Protein 6HN3 (pdb70)

Organism: Homo sapiens (NCBI:txid9606)

Secondary structure (DSSP, 8-state):
---TTT--SGGG-EEEBTTS-EEEGGGGTTSEEEEEEE-SSSTTHHHHHHHHHHHHHHHGGGTEEEEEEE--TTTT---S-HHHHHHHHHTTT--SEEB-----SSTTS-HHHHHHHHSGGG-BTTBSS--SS--EEEE-TTS-EEEEE-TTS-GGGGGGGS-GGG-

Structure (mmCIF, N/CA/C/O backbone):
data_6HN3
#
_entry.id   6HN3
#
_cell.length_a   32.760
_cell.length_b   35.190
_cell.length_c   37.820
_cell.angle_alpha   103.180
_cell.angle_beta   112.330
_cell.angle_gamma   91.760
#
_symmetry.space_group_name_H-M   'P 1'
#
loop_
_entity.id
_entity.type
_entity.pdbx_description
1 polymer 'Phospholipid hydroperoxide glutathione peroxidase'
2 non-polymer 'CHLORIDE ION'
3 non-polymer ETHANOL
4 non-polymer GLYCEROL
5 water water
#
loop_
_atom_site.group_PDB
_atom_site.id
_atom_site.type_symbol
_atom_site.label_atom_id
_atom_site.label_alt_id
_atom_site.label_comp_id
_atom_site.label_asym_id
_atom_site.label_entity_id
_atom_site.label_seq_id
_atom_site.pdbx_PDB_ins_code
_atom_site.Cartn_x
_atom_site.Cartn_y
_atom_site.Cartn_z
_atom_site.occupancy
_atom_site.B_iso_or_equiv
_atom_site.auth_seq_id
_atom_site.auth_comp_id
_atom_site.auth_asym_id
_atom_site.auth_atom_id
_atom_site.pdbx_PDB_model_num
ATOM 1 N N . ARG A 1 5 ? 5.591 -14.114 11.313 1.00 31.19 5 ARG A N 1
ATOM 2 C CA . ARG A 1 5 ? 4.509 -15.143 11.578 1.00 28.61 5 ARG A CA 1
ATOM 3 C C . ARG A 1 5 ? 3.075 -15.040 10.940 1.00 22.10 5 ARG A C 1
ATOM 4 O O . ARG A 1 5 ? 2.307 -16.015 10.983 1.00 25.63 5 ARG A O 1
ATOM 12 N N . ASP A 1 6 ? 2.794 -13.950 10.267 1.00 19.78 6 ASP A N 1
ATOM 13 C CA . ASP A 1 6 ? 1.636 -13.818 9.412 1.00 19.34 6 ASP A CA 1
ATOM 14 C C . ASP A 1 6 ? 0.333 -13.837 10.163 1.00 18.88 6 ASP A C 1
ATOM 15 O O . ASP A 1 6 ? -0.702 -13.945 9.505 1.00 23.83 6 ASP A O 1
ATOM 20 N N . ASP A 1 7 ? 0.359 -13.721 11.497 1.00 18.09 7 ASP A N 1
ATOM 21 C CA . ASP A 1 7 ? -0.886 -13.741 12.285 1.00 17.86 7 ASP A CA 1
ATOM 22 C C . ASP A 1 7 ? -1.225 -12.316 12.654 1.00 16.69 7 ASP A C 1
ATOM 23 O O . ASP A 1 7 ? -0.575 -11.728 13.533 1.00 18.49 7 ASP A O 1
ATOM 28 N N . TRP A 1 8 ? -2.222 -11.762 12.010 1.00 15.63 8 TRP A N 1
ATOM 29 C CA . TRP A 1 8 ? -2.566 -10.408 12.211 1.00 15.72 8 TRP A CA 1
ATOM 30 C C . TRP A 1 8 ? -2.929 -10.172 13.657 1.00 16.33 8 TRP A C 1
ATOM 31 O O . TRP A 1 8 ? -2.833 -9.019 14.106 1.00 17.35 8 TRP A O 1
ATOM 42 N N . ARG A 1 9 ? -3.409 -11.221 14.377 1.00 14.60 9 ARG A N 1
ATOM 43 C CA A ARG A 1 9 ? -3.906 -11.038 15.723 0.50 14.68 9 ARG A CA 1
ATOM 4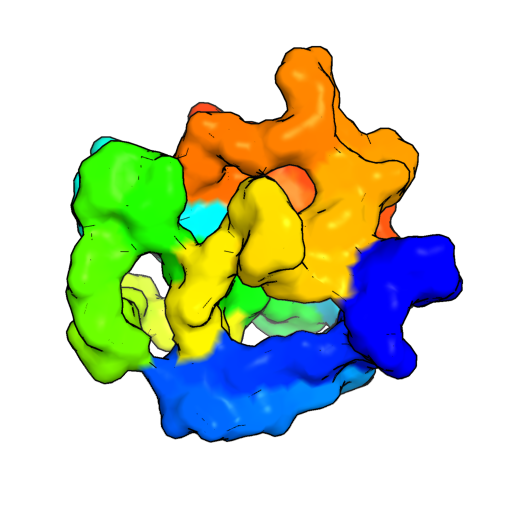4 C CA B ARG A 1 9 ? -3.938 -11.019 15.703 0.50 14.80 9 ARG A CA 1
ATOM 45 C C . ARG A 1 9 ? -2.807 -10.932 16.759 1.00 15.53 9 ARG A C 1
ATOM 46 O O . ARG A 1 9 ? -3.041 -10.459 17.869 1.00 18.45 9 ARG A O 1
ATOM 61 N N . CYS A 1 10 ? -1.586 -11.351 16.416 1.00 16.59 10 CYS A N 1
ATOM 62 C CA A CYS A 1 10 ? -0.438 -11.395 17.304 0.50 18.57 10 CYS A CA 1
ATOM 63 C CA B CYS A 1 10 ? -0.476 -11.183 17.395 0.50 16.82 10 CYS A CA 1
ATOM 64 C C . CYS A 1 10 ? 0.746 -10.511 16.843 1.00 16.46 10 CYS A C 1
ATOM 65 O O . CYS A 1 10 ? 1.627 -10.180 17.618 1.00 18.41 10 CYS A O 1
ATOM 70 N N . ALA A 1 11 ? 0.768 -10.164 15.557 1.00 14.80 11 ALA A N 1
ATOM 71 C CA . ALA A 1 11 ? 1.911 -9.451 15.014 1.00 13.52 11 ALA A CA 1
ATOM 72 C C . ALA A 1 11 ? 2.082 -8.073 15.632 1.00 12.46 11 ALA A C 1
ATOM 73 O O . ALA A 1 11 ? 1.108 -7.413 15.976 1.00 13.75 11 ALA A O 1
ATOM 75 N N . ARG A 1 12 ? 3.336 -7.632 15.700 1.00 12.94 12 ARG A N 1
ATOM 76 C CA A ARG A 1 12 ? 3.736 -6.349 16.258 0.50 13.42 12 ARG A CA 1
ATOM 77 C CA B ARG A 1 12 ? 3.680 -6.308 16.200 0.50 13.30 12 ARG A CA 1
ATOM 78 C C . ARG A 1 12 ? 4.330 -5.415 15.180 1.00 12.55 12 ARG A C 1
ATOM 79 O O . ARG A 1 12 ? 4.642 -4.289 15.494 1.00 14.89 12 ARG A O 1
ATOM 94 N N . SER A 1 13 ? 4.526 -5.894 13.945 1.00 11.52 13 SER A N 1
ATOM 95 C CA A SER A 1 13 ? 5.050 -5.041 12.906 0.40 1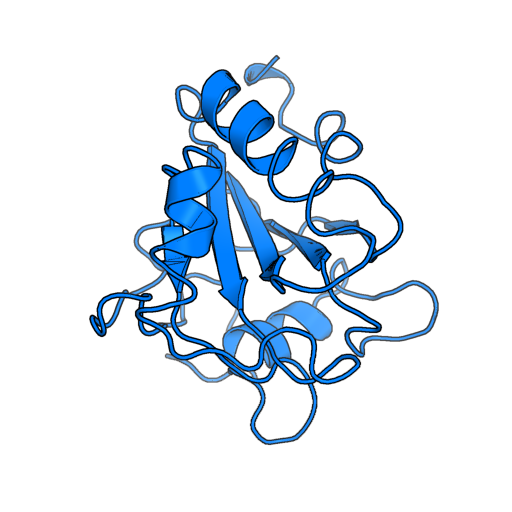1.43 13 SER A CA 1
ATOM 96 C CA B SER A 1 13 ? 5.217 -5.137 12.899 0.60 11.62 13 SER A CA 1
ATOM 97 C C . SER A 1 13 ? 4.797 -5.655 11.556 1.00 10.95 13 SER A C 1
ATOM 98 O O . SER A 1 13 ? 4.543 -6.867 11.416 1.00 11.43 13 SER A O 1
ATOM 103 N N . MET A 1 14 ? 4.913 -4.812 10.532 1.00 10.30 14 MET A N 1
ATOM 104 C CA A MET A 1 14 ? 4.812 -5.231 9.166 0.90 10.13 14 MET A CA 1
ATOM 105 C CA B MET A 1 14 ? 4.771 -5.237 9.160 0.10 10.18 14 MET A CA 1
ATOM 106 C C . MET A 1 14 ? 5.786 -6.344 8.807 1.00 9.94 14 MET A C 1
ATOM 107 O O . MET A 1 14 ? 5.515 -7.150 7.904 1.00 10.30 14 MET A O 1
ATOM 116 N N . HIS A 1 15 ? 6.926 -6.357 9.491 1.00 10.75 15 HIS A N 1
ATOM 117 C CA . HIS A 1 15 ? 8.009 -7.266 9.155 1.00 11.01 15 HIS A CA 1
ATOM 118 C C . HIS A 1 15 ? 7.701 -8.718 9.439 1.00 11.25 15 HIS A C 1
ATOM 119 O O . HIS A 1 15 ? 8.448 -9.592 9.030 1.00 13.47 15 HIS A O 1
ATOM 126 N N . GLU A 1 16 ? 6.599 -9.012 10.151 1.00 10.85 16 GLU A N 1
ATOM 127 C CA . GLU A 1 16 ? 6.166 -10.352 10.438 1.00 11.45 16 GLU A CA 1
ATOM 128 C C . GLU A 1 16 ? 5.327 -10.972 9.360 1.00 11.16 16 GLU A C 1
ATOM 129 O O . GLU A 1 16 ? 4.912 -12.126 9.484 1.00 14.65 16 GLU A O 1
ATOM 135 N N . PHE A 1 17 ? 5.039 -10.255 8.270 1.00 9.99 17 PHE A N 1
ATOM 136 C CA . PHE A 1 17 ? 4.210 -10.744 7.206 1.00 9.76 17 PHE A CA 1
ATOM 137 C C . PHE A 1 17 ? 5.024 -11.032 5.942 1.00 9.57 17 PHE A C 1
ATOM 138 O O . PHE A 1 17 ? 6.082 -10.489 5.718 1.00 10.20 17 PHE A O 1
ATOM 146 N N . SER A 1 18 ? 4.435 -11.877 5.109 1.00 11.28 18 SER A N 1
ATOM 147 C CA A SER A 1 18 ? 4.880 -12.146 3.740 0.70 10.17 18 SER A CA 1
ATOM 148 C CA B SER A 1 18 ? 4.903 -12.036 3.735 0.30 10.63 18 SER A CA 1
ATOM 149 C C . SER A 1 18 ? 3.781 -11.775 2.754 1.00 9.71 18 SER A C 1
ATOM 150 O O . SER A 1 18 ? 2.602 -11.828 3.096 1.00 11.52 18 SER A O 1
ATOM 155 N N . ALA A 1 19 ? 4.161 -11.479 1.501 1.00 9.43 19 ALA A N 1
ATOM 156 C CA . ALA A 1 19 ? 3.160 -11.224 0.492 1.00 9.67 19 ALA A CA 1
ATOM 157 C C . ALA A 1 19 ? 3.712 -11.618 -0.876 1.00 9.32 19 ALA A C 1
ATOM 158 O O . ALA A 1 19 ? 4.903 -11.453 -1.152 1.00 10.14 19 ALA A O 1
ATOM 160 N N . LYS A 1 20 ? 2.829 -12.126 -1.729 1.00 9.50 20 LYS A N 1
ATOM 161 C CA . LYS A 1 20 ? 3.228 -12.517 -3.077 1.00 9.71 20 LYS A CA 1
ATOM 162 C C . LYS A 1 20 ? 3.357 -11.262 -3.959 1.00 9.03 20 LYS A C 1
ATOM 163 O O . LYS A 1 20 ? 2.413 -10.481 -4.078 1.00 9.66 20 LYS A O 1
ATOM 169 N N . ASP A 1 21 ? 4.515 -11.091 -4.580 1.00 9.00 21 ASP A N 1
ATOM 170 C CA . ASP A 1 21 ? 4.726 -9.950 -5.454 1.00 9.26 21 ASP A CA 1
ATOM 171 C C . ASP A 1 21 ? 4.036 -10.186 -6.792 1.00 8.89 21 ASP A C 1
ATOM 172 O O . ASP A 1 21 ? 3.455 -11.241 -7.050 1.00 9.54 21 ASP A O 1
ATOM 177 N N . ILE A 1 22 ? 4.035 -9.156 -7.645 1.00 9.19 22 ILE A N 1
ATOM 178 C CA . ILE A 1 22 ? 3.229 -9.198 -8.856 1.00 9.61 22 ILE A CA 1
ATOM 179 C C . ILE A 1 22 ? 3.741 -10.223 -9.858 1.00 10.24 22 ILE A C 1
ATOM 180 O O . ILE A 1 22 ? 3.025 -10.607 -10.769 1.00 11.83 22 ILE A O 1
ATOM 185 N N . ASP A 1 23 ? 5.000 -10.644 -9.705 1.00 11.00 23 ASP A N 1
ATOM 186 C CA . ASP A 1 23 ? 5.627 -11.668 -10.529 1.00 12.31 23 ASP A CA 1
ATOM 187 C C . ASP A 1 23 ? 5.363 -13.072 -9.988 1.00 12.49 23 ASP A C 1
ATOM 188 O O . ASP A 1 23 ? 5.797 -14.048 -10.600 1.00 15.12 23 ASP A O 1
ATOM 193 N N . GLY A 1 24 ? 4.656 -13.191 -8.894 1.00 11.32 24 GLY A N 1
ATOM 194 C CA . GLY A 1 24 ? 4.321 -14.482 -8.314 1.00 11.96 24 GLY A CA 1
ATOM 195 C C . GLY A 1 24 ? 5.303 -15.013 -7.308 1.00 12.46 24 GLY A C 1
ATOM 196 O O . GLY A 1 24 ? 5.204 -16.189 -6.962 1.00 15.20 24 GLY A O 1
ATOM 197 N N . HIS A 1 25 ? 6.186 -14.184 -6.801 1.00 11.09 25 HIS A N 1
ATOM 198 C CA . HIS A 1 25 ? 7.197 -14.615 -5.871 1.00 11.90 25 HIS A CA 1
ATOM 199 C C . HIS A 1 25 ? 6.887 -14.142 -4.450 1.00 10.85 25 HIS A C 1
ATOM 200 O O . HIS A 1 25 ? 6.534 -12.980 -4.255 1.00 11.57 25 HIS A O 1
ATOM 207 N N . MET A 1 26 ? 7.040 -15.035 -3.483 1.00 10.74 26 MET A N 1
ATOM 208 C CA A MET A 1 26 ? 6.803 -14.649 -2.095 0.55 10.30 26 MET A CA 1
ATOM 209 C CA B MET A 1 26 ? 6.756 -14.681 -2.087 0.45 10.27 26 MET A CA 1
ATOM 210 C C . MET A 1 26 ? 7.883 -13.768 -1.548 1.00 11.20 26 MET A C 1
ATOM 211 O O . MET A 1 26 ? 9.077 -14.113 -1.682 1.00 14.79 26 MET A O 1
ATOM 220 N N . VAL A 1 27 ? 7.512 -12.665 -0.940 1.00 10.13 27 VAL A N 1
ATOM 221 C CA . VAL A 1 27 ? 8.435 -11.722 -0.336 1.00 10.56 27 VAL A CA 1
ATOM 222 C C . VAL A 1 27 ? 8.172 -11.687 1.161 1.00 9.91 27 VAL A C 1
ATOM 223 O O . VAL A 1 27 ? 7.062 -11.407 1.596 1.00 10.78 27 VAL A O 1
ATOM 227 N N . ASN A 1 28 ? 9.217 -11.891 1.945 1.00 10.39 28 ASN A N 1
ATOM 228 C CA . ASN A 1 28 ? 9.170 -11.671 3.384 1.00 10.93 28 ASN A CA 1
ATOM 229 C C . ASN A 1 28 ? 9.339 -10.168 3.598 1.00 10.21 28 ASN A C 1
ATOM 230 O O . ASN A 1 28 ? 10.339 -9.573 3.216 1.00 11.03 28 ASN A O 1
ATOM 235 N N . LEU A 1 29 ? 8.314 -9.537 4.207 1.00 9.66 29 LEU A N 1
ATOM 236 C CA . LEU A 1 29 ? 8.350 -8.094 4.360 1.00 9.55 29 LEU A CA 1
ATOM 237 C C . LEU A 1 29 ? 9.357 -7.594 5.379 1.00 9.36 29 LEU A C 1
ATOM 238 O O . LEU A 1 29 ? 9.555 -6.379 5.508 1.00 9.74 29 LEU A O 1
ATOM 243 N N . ASP A 1 30 ? 10.064 -8.512 6.059 1.00 10.52 30 ASP A N 1
ATOM 244 C CA A ASP A 1 30 ? 11.195 -8.097 6.828 0.60 10.45 30 ASP A CA 1
ATOM 245 C CA B ASP A 1 30 ? 11.249 -8.137 6.822 0.40 10.48 30 ASP A CA 1
ATOM 246 C C . ASP A 1 30 ? 12.335 -7.540 5.961 1.00 10.71 30 ASP A C 1
ATOM 247 O O . ASP A 1 30 ? 13.234 -6.882 6.499 1.00 11.82 30 ASP A O 1
ATOM 256 N N . LYS A 1 31 ? 12.253 -7.700 4.645 1.00 10.85 31 LYS A N 1
ATOM 257 C CA A LYS A 1 31 ? 13.215 -6.996 3.806 0.70 11.82 31 LYS A CA 1
ATOM 258 C CA B LYS A 1 31 ? 13.044 -7.001 3.642 0.30 11.26 31 LYS A CA 1
ATOM 259 C C . LYS A 1 31 ? 13.105 -5.493 3.922 1.00 10.93 31 LYS A C 1
ATOM 260 O O . LYS A 1 31 ? 14.060 -4.788 3.598 1.00 12.30 31 LYS A O 1
ATOM 271 N N . TYR A 1 32 ? 11.981 -4.977 4.426 1.00 10.02 32 TYR A N 1
ATOM 272 C CA . TYR A 1 32 ? 11.802 -3.545 4.605 1.00 9.71 32 TYR A CA 1
ATOM 273 C C . TYR A 1 32 ? 12.240 -3.047 5.959 1.00 10.01 32 TYR A C 1
ATOM 274 O O . TYR A 1 32 ? 12.089 -1.850 6.270 1.00 10.48 32 TYR A O 1
ATOM 283 N N . ARG A 1 33 ? 12.819 -3.924 6.799 1.00 10.66 33 ARG A N 1
ATOM 284 C CA A ARG A 1 33 ? 13.339 -3.484 8.086 0.60 11.65 33 ARG A CA 1
ATOM 285 C CA B ARG A 1 33 ? 13.349 -3.487 8.087 0.40 10.76 33 ARG A CA 1
ATOM 286 C C . ARG A 1 33 ? 14.444 -2.452 7.854 1.00 11.05 33 ARG A C 1
ATOM 287 O O . ARG A 1 33 ? 15.416 -2.708 7.135 1.00 12.76 33 ARG A O 1
ATOM 302 N N . GLY A 1 34 ? 14.287 -1.281 8.489 1.00 10.92 34 GLY A N 1
ATOM 303 C CA . GLY A 1 34 ? 15.197 -0.202 8.311 1.00 11.27 34 GLY A CA 1
ATOM 304 C C . GLY A 1 34 ? 14.782 0.865 7.337 1.00 10.47 34 GLY A C 1
ATOM 305 O O . GLY A 1 34 ? 15.443 1.883 7.251 1.00 12.05 34 GLY A O 1
ATOM 306 N N . PHE A 1 35 ? 13.671 0.653 6.623 1.00 9.91 35 PHE A N 1
ATOM 307 C CA . PHE A 1 35 ? 13.181 1.556 5.578 1.00 9.53 35 PHE A CA 1
ATOM 308 C C . PHE A 1 35 ? 11.825 2.143 5.939 1.00 9.14 35 PHE A C 1
ATOM 309 O O . PHE A 1 35 ? 10.987 1.482 6.534 1.00 10.78 35 PHE A O 1
ATOM 317 N N . VAL A 1 36 ? 11.628 3.400 5.585 1.00 9.26 36 VAL A N 1
ATOM 318 C CA . VAL A 1 36 ? 10.327 4.049 5.686 1.00 9.15 36 VAL A CA 1
ATOM 319 C C . VAL A 1 36 ? 9.528 3.618 4.458 1.00 9.24 36 VAL A C 1
ATOM 320 O O . VAL A 1 36 ? 10.035 3.728 3.327 1.00 10.25 36 VAL A O 1
ATOM 324 N N . CYS A 1 37 ? 8.274 3.176 4.663 1.00 8.76 37 CYS A N 1
ATOM 325 C CA . CYS A 1 37 ? 7.502 2.665 3.571 1.00 8.43 37 CYS A CA 1
ATOM 326 C C . CYS A 1 37 ? 6.121 3.321 3.461 1.00 8.48 37 CYS A C 1
ATOM 327 O O . CYS A 1 37 ? 5.517 3.694 4.469 1.00 9.63 37 CYS A O 1
ATOM 330 N N . ILE A 1 38 ? 5.641 3.411 2.236 1.00 8.24 38 ILE A N 1
ATOM 331 C CA . ILE A 1 38 ? 4.227 3.710 1.981 1.00 8.20 38 ILE A CA 1
ATOM 332 C C . ILE A 1 38 ? 3.604 2.429 1.456 1.00 8.36 38 ILE A C 1
ATOM 333 O O . ILE A 1 38 ? 4.108 1.854 0.477 1.00 9.09 38 ILE A O 1
ATOM 338 N N . VAL A 1 39 ? 2.530 1.982 2.102 1.00 8.10 39 VAL A N 1
ATOM 339 C CA . VAL A 1 39 ? 1.772 0.814 1.666 1.00 8.03 39 VAL A CA 1
ATOM 340 C C . VAL A 1 39 ? 0.435 1.309 1.167 1.00 7.81 39 VAL A C 1
ATOM 341 O O . VAL A 1 39 ? -0.257 2.069 1.884 1.00 8.82 39 VAL A O 1
ATOM 345 N N . THR A 1 40 ? 0.039 0.926 -0.033 1.00 7.43 40 THR A N 1
ATOM 346 C CA . THR A 1 40 ? -1.187 1.466 -0.620 1.00 7.81 40 THR A CA 1
ATOM 347 C C . THR A 1 40 ? -1.892 0.433 -1.454 1.00 7.87 40 THR A C 1
ATOM 348 O O . THR A 1 40 ? -1.261 -0.459 -2.029 1.00 8.56 40 THR A O 1
ATOM 352 N N . ASN A 1 41 ? -3.217 0.540 -1.513 1.00 7.76 41 ASN A N 1
ATOM 353 C CA . ASN A 1 41 ? -4.031 -0.307 -2.386 1.00 7.90 41 ASN A CA 1
ATOM 354 C C . ASN A 1 41 ? -4.294 0.457 -3.678 1.00 7.82 41 ASN A C 1
ATOM 355 O O . ASN A 1 41 ? -4.742 1.622 -3.618 1.00 8.62 41 ASN A O 1
ATOM 360 N N . VAL A 1 42 ? -4.056 -0.177 -4.803 1.00 8.24 42 VAL A N 1
ATOM 361 C CA . VAL A 1 42 ? -4.113 0.498 -6.103 1.00 8.26 42 VAL A CA 1
ATOM 362 C C . VAL A 1 42 ? -5.197 -0.094 -6.974 1.00 8.54 42 VAL A C 1
ATOM 363 O O . VAL A 1 42 ? -5.713 -1.189 -6.732 1.00 8.99 42 VAL A O 1
ATOM 367 N N . ALA A 1 43 ? -5.518 0.630 -8.041 1.00 9.07 43 ALA A N 1
ATOM 368 C CA . ALA A 1 43 ? -6.471 0.210 -9.041 1.00 9.33 43 ALA A CA 1
ATOM 369 C C . ALA A 1 43 ? -6.128 0.942 -10.333 1.00 9.38 43 ALA A C 1
ATOM 370 O O . ALA A 1 43 ? -5.661 2.083 -10.285 1.00 10.84 43 ALA A O 1
ATOM 372 N N . SER A 1 44 ? -6.423 0.344 -11.473 1.00 10.20 44 SER A N 1
ATOM 373 C CA . SER A 1 44 ? -6.051 0.913 -12.757 1.00 11.23 44 SER A CA 1
ATOM 374 C C . SER A 1 44 ? -7.153 1.786 -13.390 1.00 12.22 44 SER A C 1
ATOM 375 O O . SER A 1 44 ? -6.855 2.554 -14.288 1.00 13.37 44 SER A O 1
ATOM 378 N N . GLN A 1 45 ? -8.377 1.626 -12.953 1.00 12.59 45 GLN A N 1
ATOM 379 C CA . GLN A 1 45 ? -9.549 2.253 -13.609 1.00 14.30 45 GLN A CA 1
ATOM 380 C C . GLN A 1 45 ? -10.297 3.196 -12.644 1.00 14.24 45 GLN A C 1
ATOM 381 O O . GLN A 1 45 ? -11.507 3.376 -12.734 1.00 18.19 45 GLN A O 1
ATOM 387 N N . SEC A 1 46 ? -9.594 3.774 -11.707 1.00 14.28 46 SEC A N 1
ATOM 388 C CA . SEC A 1 46 ? -10.184 4.702 -10.730 1.00 15.01 46 SEC A CA 1
ATOM 391 C C . SEC A 1 46 ? -9.960 6.149 -11.205 1.00 14.34 46 SEC A C 1
ATOM 392 O O . SEC A 1 46 ? -8.977 6.463 -11.913 1.00 14.83 46 SEC A O 1
ATOM 393 N N . GLY A 1 47 ? -10.894 7.026 -10.899 1.00 16.85 47 GLY A N 1
ATOM 394 C CA . GLY A 1 47 ? -10.696 8.426 -11.210 1.00 16.97 47 GLY A CA 1
ATOM 395 C C . GLY A 1 47 ? -9.422 9.025 -10.678 1.00 15.04 47 GLY A C 1
ATOM 396 O O . GLY A 1 47 ? -8.952 9.991 -11.239 1.00 17.96 47 GLY A O 1
ATOM 397 N N . LYS A 1 48 ? -8.887 8.496 -9.580 1.00 13.90 48 LYS A N 1
ATOM 398 C CA A LYS A 1 48 ? -7.644 9.021 -9.033 0.50 14.00 48 LYS A CA 1
ATOM 399 C CA B LYS A 1 48 ? -7.641 9.016 -9.036 0.50 14.01 48 LYS A CA 1
ATOM 400 C C . LYS A 1 48 ? -6.401 8.163 -9.360 1.00 12.01 48 LYS A C 1
ATOM 401 O O . LYS A 1 48 ? -5.322 8.402 -8.813 1.00 11.96 48 LYS A O 1
ATOM 412 N N . THR A 1 49 ? -6.534 7.204 -10.294 1.00 11.84 49 THR A N 1
ATOM 413 C CA . THR A 1 49 ? -5.386 6.406 -10.694 1.00 11.03 49 THR A CA 1
ATOM 414 C C . THR A 1 49 ? -4.213 7.245 -11.153 1.00 10.95 49 THR A C 1
ATOM 415 O O . THR A 1 49 ? -3.059 7.022 -10.737 1.00 10.72 49 THR A O 1
ATOM 419 N N . GLU A 1 50 ? -4.455 8.193 -12.067 1.00 11.46 50 GLU A N 1
ATOM 420 C CA . GLU A 1 50 ? -3.367 8.928 -12.655 1.00 11.64 50 GLU A CA 1
ATOM 421 C C . GLU A 1 50 ? -2.608 9.762 -11.618 1.00 11.80 50 GLU A C 1
ATOM 422 O O . GLU A 1 50 ? -1.357 9.722 -11.562 1.00 12.36 50 GLU A O 1
ATOM 428 N N . VAL A 1 51 ? -3.320 10.519 -10.793 1.00 11.90 51 VAL A N 1
ATOM 429 C CA A VAL A 1 51 ? -2.593 11.326 -9.854 0.35 11.99 51 VAL A CA 1
ATOM 430 C CA B VAL A 1 51 ? -2.663 11.344 -9.808 0.35 12.12 51 VAL A CA 1
ATOM 431 C CA C VAL A 1 51 ? -2.712 11.368 -9.758 0.30 11.77 51 VAL A CA 1
ATOM 432 C C . VAL A 1 51 ? -1.892 10.478 -8.804 1.00 10.83 51 VAL A C 1
ATOM 433 O O . VAL A 1 51 ? -0.775 10.810 -8.406 1.00 11.24 51 VAL A O 1
ATOM 443 N N . ASN A 1 52 ? -2.489 9.342 -8.404 1.00 10.24 52 ASN A N 1
ATOM 444 C CA . ASN A 1 52 ? -1.804 8.527 -7.400 1.00 9.75 52 ASN A CA 1
ATOM 445 C C . ASN A 1 52 ? -0.533 7.891 -7.964 1.00 9.32 52 ASN A C 1
ATOM 446 O O . ASN A 1 52 ? 0.512 7.952 -7.320 1.00 9.41 52 ASN A O 1
ATOM 451 N N . TYR A 1 53 ? -0.626 7.235 -9.133 1.00 9.12 53 TYR A N 1
ATOM 452 C CA . TYR A 1 53 ? 0.601 6.626 -9.659 1.00 9.11 53 TYR A CA 1
ATOM 453 C C . TYR A 1 53 ? 1.643 7.687 -9.938 1.00 9.17 53 TYR A C 1
ATOM 454 O O . TYR A 1 53 ? 2.816 7.481 -9.612 1.00 9.75 53 TYR A O 1
ATOM 463 N N . THR A 1 54 ? 1.257 8.814 -10.537 1.00 9.76 54 THR A N 1
ATOM 464 C CA A THR A 1 54 ? 2.305 9.785 -10.890 0.35 8.88 54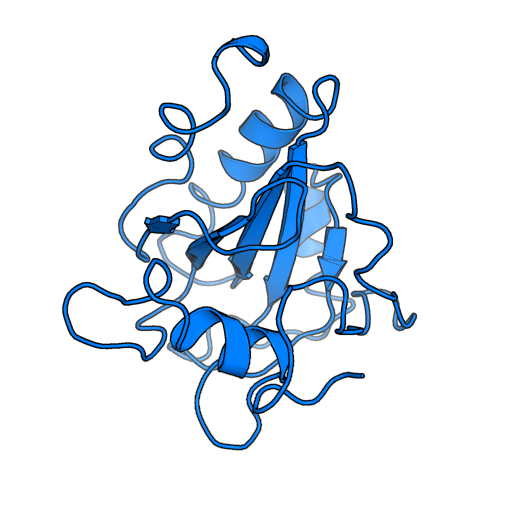 THR A CA 1
ATOM 465 C CA B THR A 1 54 ? 2.274 9.825 -10.883 0.35 9.30 54 THR A CA 1
ATOM 466 C CA C THR A 1 54 ? 2.206 9.863 -10.868 0.30 9.63 54 THR A CA 1
ATOM 467 C C . THR A 1 54 ? 2.983 10.325 -9.638 1.00 9.33 54 THR A C 1
ATOM 468 O O . THR A 1 54 ? 4.217 10.459 -9.619 1.00 9.69 54 THR A O 1
ATOM 478 N N . GLN A 1 55 ? 2.224 10.614 -8.578 1.00 9.21 55 GLN A N 1
ATOM 479 C CA . GLN A 1 55 ? 2.848 11.178 -7.389 1.00 9.29 55 GLN A CA 1
ATOM 480 C C . GLN A 1 55 ? 3.614 10.129 -6.594 1.00 9.19 55 GLN A C 1
ATOM 481 O O . GLN A 1 55 ? 4.635 10.463 -5.985 1.00 9.85 55 GLN A O 1
ATOM 487 N N . LEU A 1 56 ? 3.150 8.879 -6.554 1.00 8.96 56 LEU A N 1
ATOM 488 C CA . LEU A 1 56 ? 3.934 7.819 -5.889 1.00 8.94 56 LEU A CA 1
ATOM 489 C C . LEU A 1 56 ? 5.260 7.627 -6.598 1.00 8.50 56 LEU A C 1
ATOM 490 O O . LEU A 1 56 ? 6.309 7.475 -5.953 1.00 8.85 56 LEU A O 1
ATOM 495 N N . VAL A 1 57 ? 5.248 7.596 -7.940 1.00 8.52 57 VAL A N 1
ATOM 496 C CA . VAL A 1 57 ? 6.495 7.457 -8.711 1.00 9.07 57 VAL A CA 1
ATOM 497 C C . VAL A 1 57 ? 7.429 8.631 -8.409 1.00 8.91 57 VAL A C 1
ATOM 498 O O . VAL A 1 57 ? 8.636 8.455 -8.248 1.00 10.10 57 VAL A O 1
ATOM 502 N N . ASP A 1 58 ? 6.872 9.855 -8.330 1.00 9.36 58 ASP A N 1
ATOM 503 C CA . ASP A 1 58 ? 7.686 11.014 -8.032 1.00 10.06 58 ASP A CA 1
ATOM 504 C C . ASP A 1 58 ? 8.303 10.946 -6.641 1.00 9.66 58 ASP A C 1
ATOM 505 O O . ASP A 1 58 ? 9.505 11.225 -6.465 1.00 10.26 58 ASP A O 1
ATOM 510 N N . LEU A 1 59 ? 7.521 10.558 -5.640 1.00 9.38 59 LEU A N 1
ATOM 511 C CA . LEU A 1 59 ? 8.055 10.399 -4.288 1.00 9.28 59 LEU A CA 1
ATOM 512 C C . LEU A 1 59 ? 9.185 9.363 -4.269 1.00 9.03 59 LEU A C 1
ATOM 513 O O . LEU A 1 59 ? 10.222 9.597 -3.642 1.00 9.65 59 LEU A O 1
ATOM 518 N N . HIS A 1 60 ? 8.973 8.233 -4.922 1.00 9.13 60 HIS A N 1
ATOM 519 C CA . HIS A 1 60 ? 10.011 7.217 -4.956 1.00 9.22 60 HIS A CA 1
ATOM 520 C C . HIS A 1 60 ? 11.255 7.702 -5.645 1.00 9.55 60 HIS A C 1
ATOM 521 O O . HIS A 1 60 ? 12.378 7.468 -5.208 1.00 10.24 60 HIS A O 1
ATOM 528 N N . ALA A 1 61 ? 11.089 8.400 -6.785 1.00 10.54 61 ALA A N 1
ATOM 529 C CA . ALA A 1 61 ? 12.244 8.946 -7.498 1.00 11.66 61 ALA A CA 1
ATOM 530 C C . ALA A 1 61 ? 13.073 9.832 -6.621 1.00 11.71 61 ALA A C 1
ATOM 531 O O . ALA A 1 61 ? 14.317 9.797 -6.671 1.00 13.00 61 ALA A O 1
ATOM 533 N N . ARG A 1 62 ? 12.431 10.684 -5.822 1.00 10.92 62 ARG A N 1
ATOM 534 C CA . ARG A 1 62 ? 13.155 11.670 -5.039 1.00 11.22 62 ARG A CA 1
ATOM 535 C C . ARG A 1 62 ? 13.641 11.165 -3.714 1.00 11.29 62 ARG A C 1
ATOM 536 O O . ARG A 1 62 ? 14.586 11.738 -3.178 1.00 14.44 62 ARG A O 1
ATOM 544 N N . TYR A 1 63 ? 13.012 10.125 -3.151 1.00 9.86 63 TYR A N 1
ATOM 545 C CA . TYR A 1 63 ? 13.341 9.691 -1.782 1.00 9.50 63 TYR A CA 1
ATOM 546 C C . TYR A 1 63 ? 13.849 8.261 -1.692 1.00 9.55 63 TYR A C 1
ATOM 547 O O . TYR A 1 63 ? 14.236 7.863 -0.587 1.00 9.76 63 TYR A O 1
ATOM 556 N N . ALA A 1 64 ? 13.902 7.495 -2.783 1.00 9.76 64 ALA A N 1
ATOM 557 C CA . ALA A 1 64 ? 14.480 6.149 -2.689 1.00 10.37 64 ALA A CA 1
ATOM 558 C C . ALA A 1 64 ? 15.869 6.189 -2.087 1.00 10.54 64 ALA A C 1
ATOM 559 O O . ALA A 1 64 ? 16.237 5.306 -1.297 1.00 10.72 64 ALA A O 1
ATOM 561 N N . GLU A 1 65 ? 16.647 7.211 -2.444 1.00 11.29 65 GLU A N 1
ATOM 562 C CA A GLU A 1 65 ? 18.025 7.341 -1.955 0.50 12.38 65 GLU A CA 1
ATOM 563 C CA B GLU A 1 65 ? 18.023 7.275 -1.973 0.50 13.17 65 GLU A CA 1
ATOM 564 C C . GLU A 1 65 ? 18.132 7.539 -0.459 1.00 12.13 65 GLU A C 1
ATOM 565 O O . GLU A 1 65 ? 19.212 7.343 0.106 1.00 14.27 65 GLU A O 1
ATOM 576 N N . CYS A 1 66 ? 17.032 7.951 0.195 1.00 11.70 66 CYS A N 1
ATOM 577 C CA . CYS A 1 66 ? 16.931 8.129 1.635 1.00 12.68 66 CYS A CA 1
ATOM 578 C C . CYS A 1 66 ? 16.366 6.902 2.314 1.00 11.42 66 CYS A C 1
ATOM 579 O O . CYS A 1 66 ? 16.324 6.875 3.547 1.00 14.15 66 CYS A O 1
ATOM 582 N N . GLY A 1 67 ? 15.935 5.928 1.563 1.00 10.97 67 GLY A N 1
ATOM 583 C CA . GLY A 1 67 ? 15.316 4.734 2.070 1.00 11.71 67 GLY A CA 1
ATOM 584 C C . GLY A 1 67 ? 13.820 4.616 1.907 1.00 11.58 67 GLY A C 1
ATOM 585 O O . GLY A 1 67 ? 13.232 3.664 2.446 1.00 16.46 67 GLY A O 1
ATOM 586 N N . LEU A 1 68 ? 13.166 5.523 1.167 1.00 9.50 68 LEU A N 1
ATOM 587 C CA . LEU A 1 68 ? 11.728 5.351 0.966 1.00 9.13 68 LEU A CA 1
ATOM 588 C C . LEU A 1 68 ? 11.476 4.148 0.075 1.00 8.55 68 LEU A C 1
ATOM 589 O O . LEU A 1 68 ? 12.078 4.026 -1.009 1.00 9.14 68 LEU A O 1
ATOM 594 N N . ARG A 1 69 ? 10.518 3.325 0.480 1.00 8.27 69 ARG A N 1
ATOM 595 C CA . ARG A 1 69 ? 10.048 2.196 -0.304 1.00 8.31 69 ARG A CA 1
ATOM 596 C C . ARG A 1 69 ? 8.537 2.290 -0.417 1.00 7.83 69 ARG A C 1
ATOM 597 O O . ARG A 1 69 ? 7.871 2.827 0.474 1.00 8.78 69 ARG A O 1
ATOM 605 N N . ILE A 1 70 ? 7.996 1.776 -1.526 1.00 7.84 70 ILE A N 1
ATOM 606 C CA . ILE A 1 70 ? 6.540 1.816 -1.733 1.00 7.86 70 ILE A CA 1
ATOM 607 C C . ILE A 1 70 ? 6.098 0.422 -2.119 1.00 7.96 70 ILE A C 1
ATOM 608 O O . ILE A 1 70 ? 6.688 -0.219 -2.991 1.00 8.53 70 ILE A O 1
ATOM 613 N N . LEU A 1 71 ? 5.059 -0.067 -1.400 1.00 7.93 71 LEU A N 1
ATOM 614 C CA . LEU A 1 71 ? 4.465 -1.377 -1.610 1.00 8.20 71 LEU A CA 1
ATOM 615 C C . LEU A 1 71 ? 3.054 -1.139 -2.130 1.00 7.85 71 LEU A C 1
ATOM 616 O O . LEU A 1 71 ? 2.211 -0.612 -1.379 1.00 9.03 71 LEU A O 1
ATOM 621 N N . ALA A 1 72 ? 2.782 -1.532 -3.359 1.00 7.66 72 ALA A N 1
ATOM 622 C CA . ALA A 1 72 ? 1.472 -1.291 -3.980 1.00 7.78 72 ALA A CA 1
ATOM 623 C C . ALA A 1 72 ? 0.754 -2.621 -4.173 1.00 7.76 72 ALA A C 1
ATOM 624 O O . ALA A 1 72 ? 1.243 -3.531 -4.854 1.00 8.88 72 ALA A O 1
ATOM 626 N N . PHE A 1 73 ? -0.432 -2.687 -3.575 1.00 7.71 73 PHE A N 1
ATOM 627 C CA . PHE A 1 73 ? -1.301 -3.881 -3.611 1.00 7.90 73 PHE A CA 1
ATOM 628 C C . PHE A 1 73 ? -2.513 -3.607 -4.463 1.00 8.00 73 PHE A C 1
ATOM 629 O O . PHE A 1 73 ? -3.423 -2.874 -4.054 1.00 8.32 73 PHE A O 1
ATOM 637 N N . PRO A 1 74 ? -2.593 -4.207 -5.661 1.00 8.21 74 PRO A N 1
ATOM 638 C CA . PRO A 1 74 ? -3.810 -4.065 -6.465 1.00 8.36 74 PRO A CA 1
ATOM 639 C C . PRO A 1 74 ? -4.984 -4.674 -5.709 1.00 8.44 74 PRO A C 1
ATOM 640 O O . PRO A 1 74 ? -4.856 -5.686 -5.007 1.00 9.11 74 PRO A O 1
ATOM 644 N N . CYS A 1 75 ? -6.179 -4.090 -5.924 1.00 8.83 75 CYS A N 1
ATOM 645 C CA . CYS A 1 75 ? -7.368 -4.583 -5.253 1.00 8.93 75 CYS A CA 1
ATOM 646 C C . CYS A 1 75 ? -8.599 -4.205 -6.078 1.00 9.01 75 CYS A C 1
ATOM 647 O O . CYS A 1 75 ? -8.709 -3.053 -6.488 1.00 9.63 75 CYS A O 1
ATOM 650 N N . ASN A 1 76 ? -9.455 -5.197 -6.318 1.00 9.53 76 ASN A N 1
ATOM 651 C CA . ASN A 1 76 ? -10.655 -5.057 -7.147 1.00 10.18 76 ASN A CA 1
ATOM 652 C C . ASN A 1 76 ? -11.937 -4.893 -6.328 1.00 10.22 76 ASN A C 1
ATOM 653 O O . ASN A 1 76 ? -13.023 -5.050 -6.882 1.00 12.22 76 ASN A O 1
ATOM 658 N N . GLN A 1 77 ? -11.830 -4.517 -5.068 1.00 9.64 77 GLN A N 1
ATOM 659 C CA . GLN A 1 77 ? -13.024 -4.448 -4.192 1.00 10.16 77 GLN A CA 1
ATOM 660 C C . GLN A 1 77 ? -13.788 -3.109 -4.283 1.00 10.78 77 GLN A C 1
ATOM 661 O O . GLN A 1 77 ? -14.836 -2.989 -3.627 1.00 12.35 77 GLN A O 1
ATOM 667 N N . PHE A 1 78 ? -13.304 -2.134 -5.061 1.00 10.01 78 PHE A N 1
ATOM 668 C CA . PHE A 1 78 ? -13.845 -0.790 -5.058 1.00 10.76 78 PHE A CA 1
ATOM 669 C C . PHE A 1 78 ? -14.279 -0.409 -6.467 1.00 11.45 78 PHE A C 1
ATOM 670 O O . PHE A 1 78 ? -13.491 0.092 -7.272 1.00 12.33 78 PHE A O 1
ATOM 678 N N . GLY A 1 79 ? -15.546 -0.680 -6.774 1.00 12.14 79 GLY A N 1
ATOM 679 C CA . GLY A 1 79 ? -16.089 -0.420 -8.081 1.00 13.01 79 GLY A CA 1
ATOM 680 C C . GLY A 1 79 ? -15.587 -1.337 -9.183 1.00 13.39 79 GLY A C 1
ATOM 681 O O . GLY A 1 79 ? -15.719 -1.011 -10.374 1.00 14.87 79 GLY A O 1
ATOM 682 N N . LYS A 1 80 ? -15.008 -2.497 -8.804 1.00 13.88 80 LYS A N 1
ATOM 683 C CA . LYS A 1 80 ? -14.378 -3.403 -9.763 1.00 14.40 80 LYS A CA 1
ATOM 684 C C . LYS A 1 80 ? -13.444 -2.621 -10.689 1.00 13.06 80 LYS A C 1
ATOM 685 O O . LYS A 1 80 ? -13.398 -2.802 -11.901 1.00 14.57 80 LYS A O 1
ATOM 691 N N . GLN A 1 81 ? -12.605 -1.779 -10.061 1.00 11.68 81 GLN A N 1
ATOM 692 C CA . GLN A 1 81 ? -11.696 -0.914 -10.800 1.00 11.67 81 GLN A CA 1
ATOM 693 C C . GLN A 1 81 ? -10.273 -1.484 -10.954 1.00 11.16 81 GLN A C 1
ATOM 694 O O . GLN A 1 81 ? -9.396 -0.790 -11.482 1.00 11.57 81 GLN A O 1
ATOM 700 N N . GLU A 1 82 ? -10.115 -2.750 -10.615 1.00 10.91 82 GLU A N 1
ATOM 701 C CA . GLU A 1 82 ? -8.875 -3.474 -10.879 1.00 10.43 82 GLU A CA 1
ATOM 702 C C . GLU A 1 82 ? -9.211 -4.850 -11.426 1.00 11.11 82 GLU A C 1
ATOM 703 O O . GLU A 1 82 ? -8.853 -5.883 -10.809 1.00 11.38 82 GLU A O 1
ATOM 709 N N . PRO A 1 83 ? -9.863 -4.931 -12.579 1.00 11.80 83 PRO A N 1
ATOM 710 C CA . PRO A 1 83 ? -10.368 -6.226 -13.051 1.00 13.19 83 PRO A CA 1
ATOM 711 C C . PRO A 1 83 ? -9.297 -7.091 -13.711 1.00 13.55 83 PRO A C 1
ATOM 712 O O . PRO A 1 83 ? -9.550 -8.282 -13.925 1.00 15.47 83 PRO A O 1
ATOM 716 N N . GLY A 1 84 ? -8.168 -6.530 -14.073 1.00 14.06 84 GLY A N 1
ATOM 717 C CA . GLY A 1 84 ? -7.177 -7.229 -14.871 1.00 14.34 84 GLY A CA 1
ATOM 718 C C . GLY A 1 84 ? -6.379 -8.262 -14.142 1.00 13.31 84 GLY A C 1
ATOM 719 O O . GLY A 1 84 ? -6.403 -8.367 -12.909 1.00 13.65 84 GLY A O 1
ATOM 720 N N . SER A 1 85 ? -5.634 -9.059 -14.903 1.00 13.52 85 SER A N 1
ATOM 721 C CA . SER A 1 85 ? -4.734 -10.052 -14.331 1.00 13.18 85 SER A CA 1
ATOM 722 C C . SER A 1 85 ? -3.505 -9.333 -13.726 1.00 11.83 85 SER A C 1
ATOM 723 O O . SER A 1 85 ? -3.189 -8.192 -14.051 1.00 11.85 85 SER A O 1
ATOM 726 N N . ASN A 1 86 ? -2.767 -10.068 -12.918 1.00 12.14 86 ASN A N 1
ATOM 727 C CA . ASN A 1 86 ? -1.510 -9.533 -12.379 1.00 11.32 86 ASN A CA 1
ATOM 728 C C . ASN A 1 86 ? -0.567 -9.121 -13.500 1.00 11.36 86 ASN A C 1
ATOM 729 O O . ASN A 1 86 ? 0.075 -8.069 -13.399 1.00 11.74 86 ASN A O 1
ATOM 734 N N . GLU A 1 87 ? -0.496 -9.874 -14.581 1.00 13.17 87 GLU A N 1
ATOM 735 C CA . GLU A 1 87 ? 0.415 -9.514 -15.677 1.00 13.83 87 GLU A CA 1
ATOM 736 C C . GLU A 1 87 ? -0.069 -8.202 -16.319 1.00 12.81 87 GLU A C 1
ATOM 737 O O . GLU A 1 87 ? 0.760 -7.373 -16.688 1.00 14.17 87 GLU A O 1
ATOM 743 N N . GLU A 1 88 ? -1.387 -8.021 -16.502 1.00 12.87 88 GLU A N 1
ATOM 744 C CA . GLU A 1 88 ? -1.905 -6.794 -17.060 1.00 12.70 88 GLU A CA 1
ATOM 745 C C . GLU A 1 88 ? -1.609 -5.595 -16.144 1.00 11.63 88 GLU A C 1
ATOM 746 O O . GLU A 1 88 ? -1.272 -4.500 -16.618 1.00 12.65 88 GLU A O 1
ATOM 752 N N . ILE A 1 89 ? -1.757 -5.794 -14.853 1.00 11.10 89 ILE A N 1
ATOM 753 C CA . ILE A 1 89 ? -1.533 -4.713 -13.902 1.00 10.56 89 ILE A CA 1
ATOM 754 C C . ILE A 1 89 ? -0.027 -4.338 -13.892 1.00 10.60 89 ILE A C 1
ATOM 755 O O . ILE A 1 89 ? 0.320 -3.144 -13.810 1.00 11.06 89 ILE A O 1
ATOM 760 N N . LYS A 1 90 ? 0.840 -5.345 -13.956 1.00 10.92 90 LYS A N 1
ATOM 761 C CA A LYS A 1 90 ? 2.255 -5.060 -14.048 0.50 10.96 90 LYS A CA 1
ATOM 762 C CA B LYS A 1 90 ? 2.250 -5.059 -14.049 0.50 10.95 90 LYS A CA 1
ATOM 763 C C . LYS A 1 90 ? 2.580 -4.182 -15.259 1.00 11.14 90 LYS A C 1
ATOM 764 O O . LYS A 1 90 ? 3.345 -3.203 -15.156 1.00 11.93 90 LYS A O 1
ATOM 775 N N . GLU A 1 91 ? 2.021 -4.528 -16.397 1.00 11.38 91 GLU A N 1
ATOM 776 C CA . GLU A 1 91 ? 2.217 -3.738 -17.613 1.00 12.12 91 GLU A CA 1
ATOM 777 C C . GLU A 1 91 ? 1.682 -2.327 -17.450 1.00 12.25 91 GLU A C 1
ATOM 778 O O . GLU A 1 91 ? 2.304 -1.350 -17.887 1.00 12.94 91 GLU A O 1
ATOM 784 N N . PHE A 1 92 ? 0.513 -2.201 -16.837 1.00 12.05 92 PHE A N 1
ATOM 785 C CA . PHE A 1 92 ? -0.105 -0.891 -16.615 1.00 12.24 92 PHE A CA 1
ATOM 786 C C . PHE A 1 92 ? 0.837 -0.027 -15.756 1.00 11.63 92 PHE A C 1
ATOM 787 O O . PHE A 1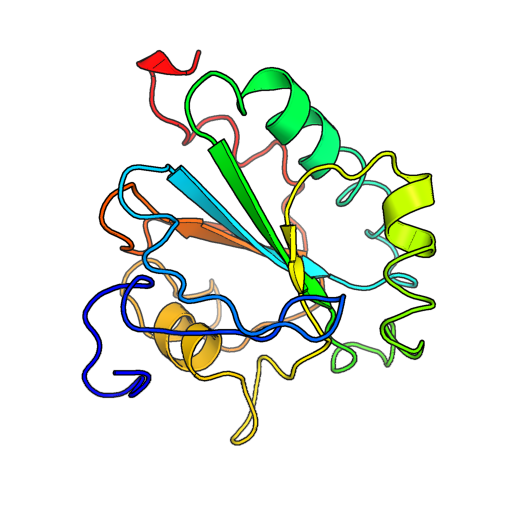 92 ? 1.112 1.149 -16.076 1.00 12.04 92 PHE A O 1
ATOM 795 N N . ALA A 1 93 ? 1.300 -0.561 -14.647 1.00 11.26 93 ALA A N 1
ATOM 796 C CA . ALA A 1 93 ? 2.201 0.188 -13.767 1.00 11.47 93 ALA A CA 1
ATOM 797 C C . ALA A 1 93 ? 3.485 0.568 -14.470 1.00 10.99 93 ALA A C 1
ATOM 798 O O . ALA A 1 93 ? 4.030 1.661 -14.278 1.00 11.07 93 ALA A O 1
ATOM 800 N N . ALA A 1 94 ? 3.996 -0.320 -15.329 1.00 12.63 94 ALA A N 1
ATOM 801 C CA . ALA A 1 94 ? 5.202 -0.016 -16.068 1.00 13.25 94 ALA A CA 1
ATOM 802 C C . ALA A 1 94 ? 5.018 1.203 -16.958 1.00 12.53 94 ALA A C 1
ATOM 803 O O . ALA A 1 94 ? 5.997 1.935 -17.181 1.00 13.22 94 ALA A O 1
ATOM 805 N N . GLY A 1 95 ? 3.806 1.441 -17.463 1.00 13.51 95 GLY A N 1
ATOM 806 C CA . GLY A 1 95 ? 3.550 2.633 -18.250 1.00 13.48 95 GLY A CA 1
ATOM 807 C C . GLY A 1 95 ? 3.634 3.945 -17.517 1.00 11.97 95 GLY A C 1
ATOM 808 O O . GLY A 1 95 ? 3.750 4.988 -18.127 1.00 13.93 95 GLY A O 1
ATOM 809 N N . TYR A 1 96 ? 3.614 3.891 -16.165 1.00 11.36 96 TYR A N 1
ATOM 810 C CA . TYR A 1 96 ? 3.864 5.022 -15.292 1.00 10.69 96 TYR A CA 1
ATOM 811 C C . TYR A 1 96 ? 5.317 5.111 -14.826 1.00 10.09 96 TYR A C 1
ATOM 812 O O . TYR A 1 96 ? 5.634 5.949 -13.973 1.00 10.77 96 TYR A O 1
ATOM 821 N N . ASN A 1 97 ? 6.210 4.267 -15.349 1.00 10.06 97 ASN A N 1
ATOM 822 C CA . ASN A 1 97 ? 7.599 4.261 -14.923 1.00 9.97 97 ASN A CA 1
ATOM 823 C C . ASN A 1 97 ? 7.732 3.871 -13.444 1.00 9.41 97 ASN A C 1
ATOM 824 O O . ASN A 1 97 ? 8.625 4.307 -12.745 1.00 10.06 97 ASN A O 1
ATOM 829 N N . VAL A 1 98 ? 6.858 2.968 -12.974 1.00 9.54 98 VAL A N 1
ATOM 830 C CA . VAL A 1 98 ? 6.929 2.472 -11.602 1.00 9.03 98 VAL A CA 1
ATOM 831 C C . VAL A 1 98 ? 8.193 1.657 -11.433 1.00 9.40 98 VAL A C 1
ATOM 832 O O . VAL A 1 98 ? 8.399 0.649 -12.120 1.00 11.54 98 VAL A O 1
ATOM 836 N N . LYS A 1 99 ? 8.960 2.027 -10.399 1.00 9.31 99 LYS A N 1
ATOM 837 C CA A LYS A 1 99 ? 10.152 1.242 -10.016 0.60 9.74 99 LYS A CA 1
ATOM 838 C CA B LYS A 1 99 ? 10.153 1.274 -10.025 0.40 9.78 99 LYS A CA 1
ATOM 839 C C . LYS A 1 99 ? 10.082 0.767 -8.560 1.00 9.43 99 LYS A C 1
ATOM 840 O O . LYS A 1 99 ? 11.010 0.116 -8.102 1.00 11.12 99 LYS A O 1
ATOM 851 N N . PHE A 1 100 ? 8.987 1.086 -7.876 1.00 9.24 100 PHE A N 1
ATOM 852 C CA . PHE A 1 100 ? 8.732 0.576 -6.543 1.00 8.92 100 PHE A CA 1
ATOM 853 C C . PHE A 1 100 ? 8.103 -0.815 -6.656 1.00 8.65 100 PHE A C 1
ATOM 854 O O . PHE A 1 100 ? 8.055 -1.402 -7.744 1.00 10.16 100 PHE A O 1
ATOM 862 N N . ASP A 1 101 ? 7.682 -1.388 -5.527 1.00 8.46 101 ASP A N 1
ATOM 863 C CA . ASP A 1 101 ? 7.366 -2.811 -5.479 1.00 8.43 101 ASP A CA 1
ATOM 864 C C . ASP A 1 101 ? 5.893 -3.046 -5.653 1.00 8.12 101 ASP A C 1
ATOM 865 O O . ASP A 1 101 ? 5.056 -2.668 -4.826 1.00 9.84 101 ASP A O 1
ATOM 870 N N . MET A 1 102 ? 5.551 -3.721 -6.754 1.00 8.74 102 MET A N 1
ATOM 871 C CA . MET A 1 102 ? 4.177 -4.100 -7.068 1.00 8.65 102 MET A CA 1
ATOM 872 C C . MET A 1 102 ? 3.912 -5.511 -6.556 1.00 8.50 102 MET A C 1
ATOM 873 O O . MET A 1 102 ? 4.743 -6.422 -6.757 1.00 9.27 102 MET A O 1
ATOM 878 N N . PHE A 1 103 ? 2.744 -5.703 -5.953 1.00 8.32 103 PHE A N 1
ATOM 879 C CA . PHE A 1 103 ? 2.318 -6.984 -5.414 1.00 8.41 103 PHE A CA 1
ATOM 880 C C . PHE A 1 103 ? 1.188 -7.578 -6.233 1.00 8.47 103 PHE A C 1
ATOM 881 O O . PHE A 1 103 ? 0.532 -6.904 -7.021 1.00 8.89 103 PHE A O 1
ATOM 889 N N . SER A 1 104 ? 0.965 -8.882 -6.039 1.00 8.86 104 SER A N 1
ATOM 890 C CA A SER A 1 104 ? -0.200 -9.571 -6.562 0.20 9.01 104 SER A CA 1
ATOM 891 C CA B SER A 1 104 ? -0.213 -9.516 -6.610 0.80 9.14 104 SER A CA 1
ATOM 892 C C . SER A 1 104 ? -1.496 -8.988 -5.978 1.00 8.57 104 SER A C 1
ATOM 893 O O . SER A 1 104 ? -1.533 -8.569 -4.817 1.00 9.10 104 SER A O 1
ATOM 898 N N . LYS A 1 105 ? -2.560 -9.029 -6.773 1.00 9.19 105 LYS A N 1
ATOM 899 C CA . LYS A 1 105 ? -3.873 -8.541 -6.334 1.00 9.15 105 LYS A CA 1
ATOM 900 C C . LYS A 1 105 ? -4.367 -9.276 -5.099 1.00 9.40 105 LYS A C 1
ATOM 901 O O . LYS A 1 105 ? -4.230 -10.505 -4.996 1.00 10.32 105 LYS A O 1
ATOM 907 N N . ILE A 1 106 ? -4.966 -8.517 -4.185 1.00 9.14 106 ILE A N 1
ATOM 908 C CA . ILE A 1 106 ? -5.483 -9.002 -2.895 1.00 9.39 106 ILE A CA 1
ATOM 909 C C . ILE A 1 106 ? -6.855 -8.413 -2.633 1.00 9.27 106 ILE A C 1
ATOM 910 O O . ILE A 1 106 ? -7.319 -7.486 -3.320 1.00 10.12 106 ILE A O 1
ATOM 915 N N . CYS A 1 107 ? -7.466 -8.902 -1.5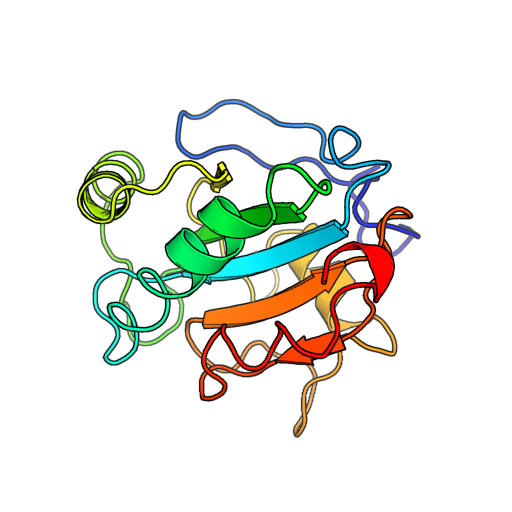58 1.00 9.42 107 CYS A N 1
ATOM 916 C CA . CYS A 1 107 ? -8.524 -8.180 -0.856 1.00 9.34 107 CYS A CA 1
ATOM 917 C C . CYS A 1 107 ? -7.897 -7.415 0.312 1.00 8.93 107 CYS A C 1
ATOM 918 O O . CYS A 1 107 ? -6.951 -7.881 0.924 1.00 9.82 107 CYS A O 1
ATOM 921 N N . VAL A 1 108 ? -8.507 -6.264 0.635 1.00 9.13 108 VAL A N 1
ATOM 922 C CA . VAL A 1 108 ? -8.114 -5.465 1.778 1.00 9.06 108 VAL A CA 1
ATOM 923 C C . VAL A 1 108 ? -9.181 -5.394 2.880 1.00 9.08 108 VAL A C 1
ATOM 924 O O . VAL A 1 108 ? -8.863 -5.010 3.995 1.00 9.68 108 VAL A O 1
ATOM 928 N N . ASN A 1 109 ? -10.431 -5.733 2.541 1.00 9.35 109 ASN A N 1
ATOM 929 C CA . ASN A 1 109 ? -11.531 -5.786 3.490 1.00 9.71 109 ASN A CA 1
ATOM 930 C C . ASN A 1 109 ? -12.127 -7.191 3.489 1.00 10.76 109 ASN A C 1
ATOM 931 O O . ASN A 1 109 ? -12.019 -7.942 2.518 1.00 11.26 109 ASN A O 1
ATOM 936 N N . GLY A 1 110 ? -12.823 -7.508 4.593 1.00 11.40 110 GLY A N 1
ATOM 937 C CA . GLY A 1 110 ? -13.488 -8.780 4.751 1.00 12.73 110 GLY A CA 1
ATOM 938 C C . GLY A 1 110 ? -12.555 -9.868 5.217 1.00 13.02 110 GLY A C 1
ATOM 939 O O . GLY A 1 110 ? -11.363 -9.669 5.457 1.00 12.28 110 GLY A O 1
ATOM 940 N N . ASP A 1 111 ? -13.117 -11.059 5.376 1.00 14.78 111 ASP A N 1
ATOM 941 C CA . ASP A 1 111 ? -12.371 -12.179 5.936 1.00 16.68 111 ASP A CA 1
ATOM 942 C C . ASP A 1 111 ? -11.262 -12.688 5.084 1.00 14.75 111 ASP A C 1
ATOM 943 O O . ASP A 1 111 ? -10.367 -13.303 5.629 1.00 16.18 111 ASP A O 1
ATOM 948 N N . ASP A 1 112 ? -11.312 -12.426 3.769 1.00 14.47 112 ASP A N 1
ATOM 949 C CA . ASP A 1 112 ? -10.232 -12.821 2.854 1.00 14.64 112 ASP A CA 1
ATOM 950 C C . ASP A 1 112 ? -9.188 -11.764 2.671 1.00 13.07 112 ASP A C 1
ATOM 951 O O . ASP A 1 112 ? -8.257 -11.949 1.905 1.00 14.22 112 ASP A O 1
ATOM 956 N N . ALA A 1 113 ? -9.253 -10.667 3.430 1.00 11.88 113 ALA A N 1
ATOM 957 C CA . ALA A 1 113 ? -8.251 -9.643 3.339 1.00 10.98 113 ALA A CA 1
ATOM 958 C C . ALA A 1 113 ? -6.878 -10.216 3.645 1.00 10.67 113 ALA A C 1
ATOM 959 O O . ALA A 1 113 ? -6.715 -11.056 4.547 1.00 11.94 113 ALA A O 1
ATOM 961 N N . HIS A 1 114 ? -5.869 -9.705 2.955 1.00 10.31 114 HIS A N 1
ATOM 962 C CA . HIS A 1 114 ? -4.503 -10.102 3.248 1.00 10.30 114 HIS A CA 1
ATOM 963 C C . HIS A 1 114 ? -4.203 -9.784 4.714 1.00 9.99 114 HIS A C 1
ATOM 964 O O . HIS A 1 114 ? -4.561 -8.720 5.198 1.00 9.99 114 HIS A O 1
ATOM 971 N N . PRO A 1 115 ? -3.479 -10.687 5.425 1.00 10.38 115 PRO A N 1
ATOM 972 C CA . PRO A 1 115 ? -3.227 -10.456 6.828 1.00 11.09 115 PRO A CA 1
ATOM 973 C C . PRO A 1 115 ? -2.537 -9.124 7.143 1.00 10.11 115 PRO A C 1
ATOM 974 O O . PRO A 1 115 ? -2.789 -8.549 8.197 1.00 10.64 115 PRO A O 1
ATOM 978 N N . LEU A 1 116 ? -1.620 -8.652 6.266 1.00 9.98 116 LEU A N 1
ATOM 979 C CA . LEU A 1 116 ? -0.999 -7.373 6.541 1.00 9.91 116 LEU A CA 1
ATOM 980 C C . LEU A 1 116 ? -2.048 -6.261 6.646 1.00 9.13 116 LEU A C 1
ATOM 981 O O . LEU A 1 116 ? -1.920 -5.354 7.466 1.00 9.69 116 LEU A O 1
ATOM 986 N N . TRP A 1 117 ? -3.031 -6.305 5.745 1.00 9.13 117 TRP A N 1
ATOM 987 C CA . TRP A 1 117 ? -4.061 -5.282 5.735 1.00 8.99 117 TRP A CA 1
ATOM 988 C C . TRP A 1 117 ? -5.003 -5.411 6.944 1.00 9.38 117 TRP A C 1
ATOM 989 O O . TRP A 1 117 ? -5.383 -4.393 7.531 1.00 9.81 117 TRP A O 1
ATOM 1000 N N . LYS A 1 118 ? -5.351 -6.635 7.336 1.00 9.18 118 LYS A N 1
ATOM 1001 C CA . LYS A 1 118 ? -6.083 -6.797 8.590 1.00 9.54 118 LYS A CA 1
ATOM 1002 C C . LYS A 1 118 ? -5.355 -6.131 9.749 1.00 9.87 118 LYS A C 1
ATOM 1003 O O . LYS A 1 118 ? -5.960 -5.483 10.609 1.00 10.63 118 LYS A O 1
ATOM 1009 N N . TRP A 1 119 ? -4.029 -6.333 9.783 1.00 9.66 119 TRP A N 1
ATOM 1010 C CA . TRP A 1 119 ? -3.199 -5.801 10.856 1.00 9.72 119 TRP A CA 1
ATOM 1011 C C . TRP A 1 119 ? -3.116 -4.272 10.801 1.00 9.13 119 TRP A C 1
ATOM 1012 O O . TRP A 1 119 ? -3.245 -3.582 11.811 1.00 9.73 119 TRP A O 1
ATOM 1023 N N . MET A 1 120 ? -2.847 -3.733 9.603 1.00 9.07 120 MET A N 1
ATOM 1024 C CA . MET A 1 120 ? -2.643 -2.274 9.513 1.00 9.06 120 MET A CA 1
ATOM 1025 C C . MET A 1 120 ? -3.890 -1.540 10.004 1.00 9.40 120 MET A C 1
ATOM 1026 O O . MET A 1 120 ? -3.775 -0.510 10.669 1.00 10.24 120 MET A O 1
ATOM 1031 N N . LYS A 1 121 ? -5.055 -2.066 9.640 1.00 9.54 121 LYS A N 1
ATOM 1032 C CA . LYS A 1 121 ? -6.312 -1.373 9.920 1.00 10.38 121 LYS A CA 1
ATOM 1033 C C . LYS A 1 121 ? -6.614 -1.252 11.392 1.00 11.44 121 LYS A C 1
ATOM 1034 O O . LYS A 1 121 ? -7.435 -0.388 11.751 1.00 13.28 121 LYS A O 1
ATOM 1040 N N . ILE A 1 122 ? -6.032 -2.109 12.252 1.00 11.27 122 ILE A N 1
ATOM 1041 C CA . ILE A 1 122 ? -6.298 -2.068 13.687 1.00 12.32 122 ILE A CA 1
ATOM 1042 C C . ILE A 1 122 ? -5.213 -1.342 14.473 1.00 12.06 122 ILE A C 1
ATOM 1043 O O . ILE A 1 122 ? -5.310 -1.211 15.677 1.00 13.84 122 ILE A O 1
ATOM 1048 N N . GLN A 1 123 ? -4.161 -0.859 13.794 1.00 11.32 123 GLN A N 1
ATOM 1049 C CA . GLN A 1 123 ? -3.111 -0.139 14.532 1.00 11.40 123 GLN A CA 1
ATOM 1050 C C . GLN A 1 123 ? -3.626 1.211 15.008 1.00 11.96 123 GLN A C 1
ATOM 1051 O O . GLN A 1 123 ? -4.412 1.852 14.289 1.00 13.89 123 GLN A O 1
ATOM 1057 N N . PRO A 1 124 ? -3.161 1.705 16.127 1.00 13.72 124 PRO A N 1
ATOM 1058 C CA . PRO A 1 124 ? -3.681 2.985 16.619 1.00 15.81 124 PRO A CA 1
ATOM 1059 C C . PRO A 1 124 ? -3.618 4.133 15.611 1.00 16.31 124 PRO A C 1
ATOM 1060 O O . PRO A 1 124 ? -4.564 4.935 15.508 1.00 19.87 124 PRO A O 1
ATOM 1064 N N . LYS A 1 125 ? -2.540 4.223 14.830 1.00 14.81 125 LYS A N 1
ATOM 1065 C CA . LYS A 1 125 ? -2.420 5.247 13.751 1.00 16.87 125 LYS A CA 1
ATOM 1066 C C . LYS A 1 125 ? -2.940 4.774 12.433 1.00 15.05 125 LYS A C 1
ATOM 1067 O O . LYS A 1 125 ? -2.829 5.482 11.421 1.00 17.02 125 LYS A O 1
ATOM 1073 N N . GLY A 1 126 ? -3.469 3.546 12.359 1.00 14.75 126 GLY A N 1
ATOM 1074 C CA . GLY A 1 126 ? -4.078 2.999 11.137 1.00 14.21 126 GLY A CA 1
ATOM 1075 C C . GLY A 1 126 ? -5.579 3.191 11.053 1.00 15.79 126 GLY A C 1
ATOM 1076 O O . GLY A 1 126 ? -6.179 2.603 10.144 1.00 16.26 126 GLY A O 1
ATOM 1077 N N . LYS A 1 127 ? -6.177 3.939 11.966 1.00 21.67 127 LYS A N 1
ATOM 1078 C CA . LYS A 1 127 ? -7.626 4.141 11.834 1.00 22.49 127 LYS A CA 1
ATOM 1079 C C . LYS A 1 127 ? -7.991 5.201 10.897 1.00 17.65 127 LYS A C 1
ATOM 1080 O O . LYS A 1 127 ? -7.388 6.228 10.780 1.00 17.30 127 LYS A O 1
ATOM 1086 N N . GLY A 1 128 ? -9.080 4.932 10.205 1.00 22.86 128 GLY A N 1
ATOM 1087 C CA . GLY A 1 128 ? -9.574 5.889 9.276 1.00 19.62 128 GLY A CA 1
ATOM 1088 C C . GLY A 1 128 ? -10.416 6.917 10.049 1.00 19.78 128 GLY A C 1
ATOM 1089 O O . GLY A 1 128 ? -10.647 6.808 11.220 1.00 21.85 128 GLY A O 1
ATOM 1090 N N . ILE A 1 129 ? -10.959 7.853 9.317 1.00 27.04 129 ILE A N 1
ATOM 1091 C CA . ILE A 1 129 ? -11.661 8.975 9.919 1.00 25.20 129 ILE A CA 1
ATOM 1092 C C . ILE A 1 129 ? -12.986 8.464 10.430 1.00 22.50 129 ILE A C 1
ATOM 1093 O O . ILE A 1 129 ? -13.414 8.834 11.520 1.00 26.79 129 ILE A O 1
ATOM 1098 N N . LEU A 1 130 ? -13.622 7.599 9.636 1.00 19.26 130 LEU A N 1
ATOM 1099 C CA . LEU A 1 130 ? -14.886 6.990 10.002 1.00 18.53 130 LEU A CA 1
ATOM 1100 C C . LEU A 1 130 ? -14.765 5.501 10.012 1.00 18.91 130 LEU A C 1
ATOM 1101 O O . LEU A 1 130 ? -15.279 4.817 9.103 1.00 17.78 130 LEU A O 1
ATOM 1103 N N . GLY A 1 131 ? -13.889 5.003 10.839 1.00 21.41 131 GLY A N 1
ATOM 1104 C CA . GLY A 1 131 ? -13.667 3.621 11.074 1.00 19.47 131 GLY A CA 1
ATOM 1105 C C . GLY A 1 131 ? -12.550 3.034 10.260 1.00 16.13 131 GLY A C 1
ATOM 1106 O O . GLY A 1 131 ? -11.908 3.653 9.405 1.00 19.77 131 GLY A O 1
ATOM 1107 N N . ASN A 1 132 ? -12.305 1.746 10.527 1.00 12.45 132 ASN A N 1
ATOM 1108 C CA . ASN A 1 132 ? -11.129 1.093 10.023 1.00 11.59 132 ASN A CA 1
ATOM 1109 C C . ASN A 1 132 ? -11.165 0.569 8.609 1.00 10.01 132 ASN A C 1
ATOM 1110 O O . ASN A 1 132 ? -10.113 0.424 7.989 1.00 10.21 132 ASN A O 1
ATOM 1115 N N . ALA A 1 133 ? -12.344 0.244 8.093 1.00 9.99 133 ALA A N 1
ATOM 1116 C CA . ALA A 1 133 ? -12.403 -0.372 6.771 1.00 9.84 133 ALA A CA 1
ATOM 1117 C C . ALA A 1 133 ? -11.756 0.508 5.731 1.00 9.24 133 ALA A C 1
ATOM 1118 O O . ALA A 1 133 ? -11.851 1.733 5.778 1.00 9.69 133 ALA A O 1
ATOM 1120 N N . ILE A 1 134 ? -11.107 -0.118 4.743 1.00 8.98 134 ILE A N 1
ATOM 1121 C CA . ILE A 1 134 ? -10.582 0.657 3.607 1.00 8.81 134 ILE A CA 1
ATOM 1122 C C . ILE A 1 134 ? -11.780 1.149 2.788 1.00 8.95 134 ILE A C 1
ATOM 1123 O O . ILE A 1 134 ? -12.627 0.355 2.402 1.00 9.57 134 ILE A O 1
ATOM 1128 N N . LYS A 1 135 ? -11.848 2.444 2.520 1.00 8.67 135 LYS A N 1
ATOM 1129 C CA . LYS A 1 135 ? -13.071 3.011 1.935 1.00 9.05 135 LYS A CA 1
ATOM 1130 C C . LYS A 1 135 ? -13.113 2.989 0.412 1.00 8.84 135 LYS A C 1
ATOM 1131 O O . LYS A 1 135 ? -14.195 2.960 -0.165 1.00 9.64 135 LYS A O 1
ATOM 1137 N N . TRP A 1 136 ? -11.945 3.071 -0.234 1.00 8.74 136 TRP A N 1
ATOM 1138 C CA . TRP A 1 136 ? -11.872 3.119 -1.688 1.00 9.01 136 TRP A CA 1
ATOM 1139 C C . TRP A 1 136 ? -10.446 2.842 -2.100 1.00 8.78 136 TRP A C 1
ATOM 1140 O O . TRP A 1 136 ? -9.551 2.616 -1.261 1.00 9.14 136 TRP A O 1
ATOM 1151 N N . ASN A 1 137 ? -10.220 2.863 -3.421 1.00 9.18 137 ASN A N 1
ATOM 1152 C CA . ASN A 1 137 ? -8.874 2.746 -3.955 1.00 9.02 137 ASN A CA 1
ATOM 1153 C C . ASN A 1 137 ? -7.977 3.835 -3.391 1.00 8.74 137 ASN A C 1
ATOM 1154 O O . ASN A 1 137 ? -8.413 4.957 -3.140 1.00 9.56 137 ASN A O 1
ATOM 1159 N N . PHE A 1 138 ? -6.685 3.512 -3.262 1.00 8.60 138 PHE A N 1
ATOM 1160 C CA . PHE A 1 138 ? -5.623 4.485 -2.925 1.00 8.60 138 PHE A CA 1
ATOM 1161 C C . PHE A 1 138 ? -5.768 5.024 -1.531 1.00 8.62 138 PHE A C 1
ATOM 1162 O O . PHE A 1 138 ? -5.556 6.219 -1.272 1.00 9.76 138 PHE A O 1
ATOM 1170 N N . THR A 1 139 ? -6.045 4.137 -0.551 1.00 8.38 139 THR A N 1
ATOM 1171 C CA . THR A 1 139 ? -5.676 4.457 0.820 1.00 8.62 139 THR A CA 1
ATOM 1172 C C . THR A 1 139 ? -4.176 4.239 0.968 1.00 8.53 139 THR A C 1
ATOM 1173 O O . THR A 1 139 ? -3.602 3.356 0.316 1.00 9.16 139 THR A O 1
ATOM 1177 N N . LYS A 1 140 ? -3.527 5.034 1.817 1.00 8.77 140 LYS A N 1
ATOM 1178 C CA . LYS A 1 140 ? -2.077 4.907 2.052 1.00 8.74 140 LYS A CA 1
ATOM 1179 C C . LYS A 1 140 ? -1.809 4.789 3.530 1.00 9.05 140 LYS A C 1
ATOM 1180 O O . LYS A 1 140 ? -2.423 5.497 4.350 1.00 10.34 140 LYS A O 1
ATOM 1186 N N . PHE A 1 141 ? -0.847 3.961 3.888 1.00 8.60 141 PHE A N 1
ATOM 1187 C CA . PHE A 1 141 ? -0.320 3.855 5.226 1.00 9.01 141 PHE A CA 1
ATOM 1188 C C . PHE A 1 141 ? 1.168 4.186 5.184 1.00 8.91 141 PHE A C 1
ATOM 1189 O O . PHE A 1 141 ? 1.921 3.649 4.350 1.00 9.91 141 PHE A O 1
ATOM 1197 N N . LEU A 1 142 ? 1.612 5.059 6.073 1.00 9.04 142 LEU A N 1
ATOM 1198 C CA . LEU A 1 142 ? 3.049 5.337 6.283 1.00 8.99 142 LEU A CA 1
ATOM 1199 C C . LEU A 1 142 ? 3.532 4.439 7.397 1.00 9.11 142 LEU A C 1
ATOM 1200 O O . LEU A 1 142 ? 2.943 4.408 8.482 1.00 9.85 142 LEU A O 1
ATOM 1205 N N . ILE A 1 143 ? 4.604 3.710 7.119 1.00 9.09 143 ILE A N 1
ATOM 1206 C CA . ILE A 1 143 ? 5.210 2.709 7.985 1.00 9.43 143 ILE A CA 1
ATOM 1207 C C . ILE A 1 143 ? 6.624 3.150 8.301 1.00 9.28 143 ILE A C 1
ATOM 1208 O O . ILE A 1 143 ? 7.396 3.511 7.420 1.00 9.91 143 ILE A O 1
ATOM 1213 N N . ASP A 1 144 ? 6.982 3.121 9.594 1.00 10.10 144 ASP A N 1
ATOM 1214 C CA . ASP A 1 144 ? 8.319 3.553 10.005 1.00 10.64 144 ASP A CA 1
ATOM 1215 C C . ASP A 1 144 ? 9.325 2.401 9.794 1.00 10.07 144 ASP A C 1
ATOM 1216 O O . ASP A 1 144 ? 8.992 1.290 9.368 1.00 10.61 144 ASP A O 1
ATOM 1221 N N . LYS A 1 145 ? 10.593 2.707 10.096 1.00 11.05 145 LYS A N 1
ATOM 1222 C CA . LYS A 1 145 ? 11.671 1.729 9.881 1.00 11.26 145 LYS A CA 1
ATOM 1223 C C . LYS A 1 145 ? 11.534 0.482 10.713 1.00 11.54 145 LYS A C 1
ATOM 1224 O O . LYS A 1 145 ? 12.175 -0.547 10.416 1.00 12.19 145 LYS A O 1
ATOM 1230 N N . ASN A 1 146 ? 10.727 0.535 11.766 1.00 11.62 146 ASN A N 1
ATOM 1231 C CA . ASN A 1 146 ? 10.468 -0.583 12.644 1.00 12.89 146 ASN A CA 1
ATOM 1232 C C . ASN A 1 146 ? 9.247 -1.395 12.214 1.00 12.14 146 ASN A C 1
ATOM 1233 O O . ASN A 1 146 ? 8.876 -2.386 12.864 1.00 14.03 146 ASN A O 1
ATOM 1238 N N . GLY A 1 147 ? 8.627 -1.011 11.109 1.00 11.00 147 GLY A N 1
ATOM 1239 C CA . GLY A 1 147 ? 7.458 -1.695 10.631 1.00 10.88 147 GLY A CA 1
ATOM 1240 C C . GLY A 1 147 ? 6.168 -1.321 11.324 1.00 10.91 147 GLY A C 1
ATOM 1241 O O . GLY A 1 147 ? 5.162 -2.038 11.144 1.00 11.54 147 GLY A O 1
ATOM 1242 N N . CYS A 1 148 ? 6.143 -0.181 12.026 1.00 10.85 148 CYS A N 1
ATOM 1243 C CA . CYS A 1 148 ? 4.942 0.254 12.729 1.00 11.20 148 CYS A CA 1
ATOM 1244 C C . CYS A 1 148 ? 4.180 1.274 11.902 1.00 10.09 148 CYS A C 1
ATOM 1245 O O . CYS A 1 148 ? 4.777 2.100 11.218 1.00 10.89 148 CYS A O 1
ATOM 1248 N N . VAL A 1 149 ? 2.860 1.247 12.013 1.00 10.44 149 VAL A N 1
ATOM 1249 C CA . VAL A 1 149 ? 2.047 2.257 11.314 1.00 9.95 149 VAL A CA 1
ATOM 1250 C C . VAL A 1 149 ? 2.179 3.579 12.020 1.00 10.23 149 VAL A C 1
ATOM 1251 O O . VAL A 1 149 ? 1.949 3.684 13.228 1.00 12.67 149 VAL A O 1
ATOM 1255 N N . VAL A 1 150 ? 2.529 4.625 11.247 1.00 10.19 150 VAL A N 1
ATOM 1256 C CA A VAL A 1 150 ? 2.660 6.011 11.739 0.50 11.24 150 VAL A CA 1
ATOM 1257 C CA B VAL A 1 150 ? 2.552 5.897 11.875 0.50 11.47 150 VAL A CA 1
ATOM 1258 C C . VAL A 1 150 ? 1.487 6.892 11.360 1.00 10.57 150 VAL A C 1
ATOM 1259 O O . VAL A 1 150 ? 1.185 7.807 12.105 1.00 12.40 150 VAL A O 1
ATOM 1266 N N . LYS A 1 151 ? 0.898 6.662 10.196 1.00 10.49 151 LYS A N 1
ATOM 1267 C CA . LYS A 1 151 ? -0.193 7.528 9.720 1.00 10.79 151 LYS A CA 1
ATOM 1268 C C . LYS A 1 151 ? -0.939 6.823 8.630 1.00 10.02 151 LYS A C 1
ATOM 1269 O O . LYS A 1 151 ? -0.377 5.965 7.939 1.00 10.83 151 LYS A O 1
ATOM 1275 N N . ARG A 1 152 ? -2.184 7.222 8.433 1.00 10.31 152 ARG A N 1
ATOM 1276 C CA . ARG A 1 152 ? -3.047 6.739 7.364 1.00 9.81 152 ARG A CA 1
ATOM 1277 C C . ARG A 1 152 ? -3.584 7.947 6.610 1.00 10.27 152 ARG A C 1
ATOM 1278 O O . ARG A 1 152 ? -3.933 8.948 7.217 1.00 12.08 152 ARG A O 1
ATOM 1286 N N . TYR A 1 153 ? -3.697 7.798 5.302 1.00 9.89 153 TYR A N 1
ATOM 1287 C CA . TYR A 1 153 ? -4.171 8.858 4.390 1.00 9.95 153 TYR A CA 1
ATOM 1288 C C . TYR A 1 153 ? -5.248 8.244 3.482 1.00 10.30 153 TYR A C 1
ATOM 1289 O O . TYR A 1 153 ? -5.067 7.162 2.959 1.00 10.99 153 TYR A O 1
ATOM 1298 N N . GLY A 1 154 ? -6.367 8.914 3.355 1.00 11.29 154 GLY A N 1
ATOM 1299 C CA . GLY A 1 154 ? -7.470 8.333 2.632 1.00 11.27 154 GLY A CA 1
ATOM 1300 C C . GLY A 1 154 ? -7.398 8.486 1.133 1.00 10.47 154 GLY A C 1
ATOM 1301 O O . GLY A 1 154 ? -6.504 9.138 0.577 1.00 11.10 154 GLY A O 1
ATOM 1302 N N . PRO A 1 155 ? -8.391 7.899 0.442 1.00 10.68 155 PRO A N 1
ATOM 1303 C CA . PRO A 1 155 ? -8.492 7.930 -1.000 1.00 11.37 155 PRO A CA 1
ATOM 1304 C C . PRO A 1 155 ? -8.420 9.295 -1.586 1.00 12.98 155 PRO A C 1
ATOM 1305 O O . PRO A 1 155 ? -8.001 9.419 -2.738 1.00 16.64 155 PRO A O 1
ATOM 1309 N N . MET A 1 156 ? -8.888 10.307 -0.878 1.00 13.09 156 MET A N 1
ATOM 1310 C CA . MET A 1 156 ? -8.930 11.660 -1.400 1.00 15.44 156 MET A CA 1
ATOM 1311 C C . MET A 1 156 ? -7.675 12.46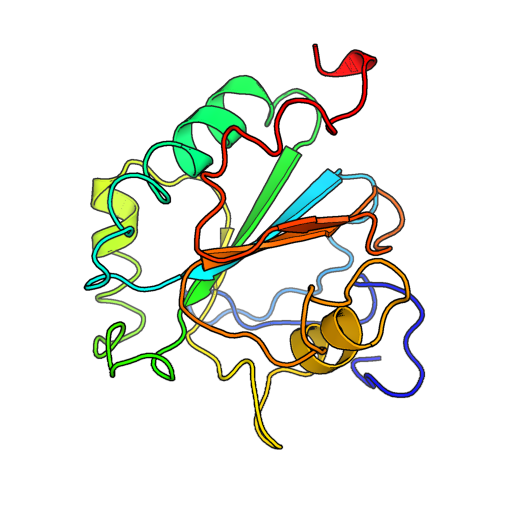3 -1.150 1.00 13.70 156 MET A C 1
ATOM 1312 O O . MET A 1 156 ? -7.560 13.591 -1.638 1.00 17.04 156 MET A O 1
ATOM 1317 N N . GLU A 1 157 ? -6.722 11.902 -0.407 1.00 11.97 157 GLU A N 1
ATOM 1318 C CA A GLU A 1 157 ? -5.492 12.595 -0.082 0.70 11.98 157 GLU A CA 1
ATOM 1319 C CA B GLU A 1 157 ? -5.476 12.580 -0.043 0.30 11.90 157 GLU A CA 1
ATOM 1320 C C . GLU A 1 157 ? -4.380 12.199 -1.054 1.00 11.58 157 GLU A C 1
ATOM 1321 O O . GLU A 1 157 ? -3.894 11.057 -1.037 1.00 11.90 157 GLU A O 1
ATOM 1332 N N . GLU A 1 158 ? -4.030 13.115 -1.942 1.00 11.01 158 GLU A N 1
ATOM 1333 C CA . GLU A 1 158 ? -3.047 12.768 -2.956 1.00 11.05 158 GLU A CA 1
ATOM 1334 C C . GLU A 1 158 ? -1.733 12.378 -2.304 1.00 10.04 158 GLU A C 1
ATOM 1335 O O . GLU A 1 158 ? -1.398 12.861 -1.216 1.00 10.71 158 GLU A O 1
ATOM 1341 N N . PRO A 1 159 ? -0.916 11.531 -2.946 1.00 9.90 159 PRO A N 1
ATOM 1342 C CA . PRO A 1 159 ? 0.298 11.091 -2.275 1.00 9.71 159 PRO A CA 1
ATOM 1343 C C . PRO A 1 159 ? 1.236 12.160 -1.817 1.00 9.76 159 PRO A C 1
ATOM 1344 O O . PRO A 1 159 ? 1.934 11.991 -0.790 1.00 10.15 159 PRO A O 1
ATOM 1348 N N . LEU A 1 160 ? 1.292 13.297 -2.524 1.00 9.96 160 LEU A N 1
ATOM 1349 C CA . LEU A 1 160 ? 2.190 14.374 -2.036 1.00 10.59 160 LEU A CA 1
ATOM 1350 C C . LEU A 1 160 ? 1.847 14.893 -0.666 1.00 10.53 160 LEU A C 1
ATOM 1351 O O . LEU A 1 160 ? 2.710 15.510 -0.028 1.00 10.82 160 LEU A O 1
ATOM 1356 N N . VAL A 1 161 ? 0.626 14.689 -0.161 1.00 10.55 161 VAL A N 1
ATOM 1357 C CA A VAL A 1 161 ? 0.385 15.108 1.217 0.50 11.42 161 VAL A CA 1
ATOM 1358 C CA B VAL A 1 161 ? 0.278 15.014 1.215 0.50 11.36 161 VAL A CA 1
ATOM 1359 C C . VAL A 1 161 ? 1.238 14.333 2.196 1.00 10.90 161 VAL A C 1
ATOM 1360 O O . VAL A 1 161 ? 1.485 14.812 3.301 1.00 11.90 161 VAL A O 1
ATOM 1367 N N . ILE A 1 162 ? 1.731 13.144 1.822 1.00 10.50 162 ILE A N 1
ATOM 1368 C CA . ILE A 1 162 ? 2.589 12.354 2.718 1.00 10.93 162 ILE A CA 1
ATOM 1369 C C . ILE A 1 162 ? 3.949 13.012 2.854 1.00 11.04 162 ILE A C 1
ATOM 1370 O O . ILE A 1 162 ? 4.643 12.819 3.852 1.00 12.45 162 ILE A O 1
ATOM 1375 N N . GLU A 1 163 ? 4.361 13.795 1.852 1.00 11.89 163 GLU A N 1
ATOM 1376 C CA . GLU A 1 163 ? 5.722 14.305 1.861 1.00 13.12 163 GLU A CA 1
ATOM 1377 C C . GLU A 1 163 ? 6.139 14.985 3.180 1.00 14.45 163 GLU A C 1
ATOM 1378 O O . GLU A 1 163 ? 7.268 14.775 3.699 1.00 16.55 163 GLU A O 1
ATOM 1384 N N . LYS A 1 164 ? 5.227 15.799 3.712 1.00 16.62 164 LYS A N 1
ATOM 1385 C CA A LYS A 1 164 ? 5.426 16.548 4.954 0.50 18.30 164 LYS A CA 1
ATOM 1386 C CA B LYS A 1 164 ? 5.561 16.533 4.955 0.50 16.51 164 LYS A CA 1
ATOM 1387 C C . LYS A 1 164 ? 5.800 15.669 6.177 1.00 16.24 164 LYS A C 1
ATOM 1388 O O . LYS A 1 164 ? 6.400 16.136 7.128 1.00 18.60 164 LYS A O 1
ATOM 1399 N N . ASP A 1 165 ? 5.311 14.445 6.157 1.00 15.50 165 ASP A N 1
ATOM 1400 C CA . ASP A 1 165 ? 5.455 13.532 7.246 1.00 16.34 165 ASP A CA 1
ATOM 1401 C C . ASP A 1 165 ? 6.669 12.555 7.171 1.00 16.79 165 ASP A C 1
ATOM 1402 O O . ASP A 1 165 ? 6.878 11.757 8.094 1.00 18.32 165 ASP A O 1
ATOM 1407 N N . LEU A 1 166 ? 7.425 12.624 6.080 1.00 16.24 166 LEU A N 1
ATOM 1408 C CA . LEU A 1 166 ? 8.666 11.901 5.937 1.00 16.11 166 LEU A CA 1
ATOM 1409 C C . LEU A 1 166 ? 9.689 12.480 6.893 1.00 18.10 166 LEU A C 1
ATOM 1410 O O . LEU A 1 166 ? 9.577 13.631 7.284 1.00 20.69 166 LEU A O 1
ATOM 1415 N N . PRO A 1 167 ? 10.666 11.682 7.327 1.00 19.14 167 PRO A N 1
ATOM 1416 C CA . PRO A 1 167 ? 11.652 12.278 8.266 1.00 20.96 167 PRO A CA 1
ATOM 1417 C C . PRO A 1 167 ? 12.319 13.505 7.684 1.00 19.70 167 PRO A C 1
ATOM 1418 O O . PRO A 1 167 ? 12.573 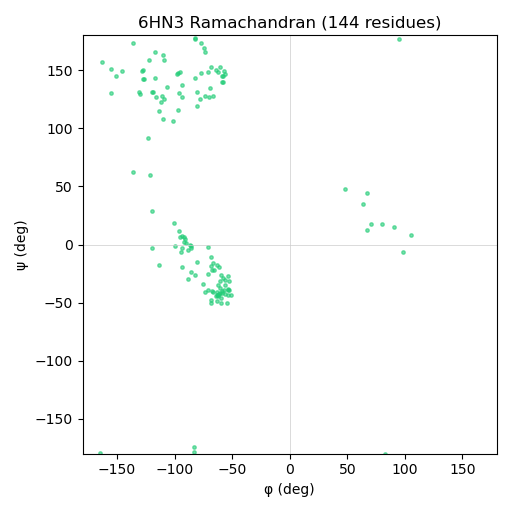13.616 6.470 1.00 24.08 167 PRO A O 1
ATOM 1422 N N . HIS A 1 168 ? 12.630 14.433 8.586 1.00 25.46 168 HIS A N 1
ATOM 1423 C CA . HIS A 1 168 ? 13.288 15.666 8.219 1.00 30.29 168 HIS A CA 1
ATOM 1424 C C . HIS A 1 168 ? 14.583 15.478 7.389 1.00 31.11 168 HIS A C 1
ATOM 1425 O O . HIS A 1 168 ? 14.906 16.243 6.445 1.00 27.08 168 HIS A O 1
ATOM 1432 N N . TYR A 1 169 ? 15.341 14.468 7.769 1.00 26.55 169 TYR A N 1
ATOM 1433 C CA . TYR A 1 169 ? 16.597 14.139 7.123 1.00 29.91 169 TYR A CA 1
ATOM 1434 C C . TYR A 1 169 ? 16.415 13.850 5.610 1.00 25.55 169 TYR A C 1
ATOM 1435 O O . TYR A 1 169 ? 17.330 14.080 4.808 1.00 31.48 169 TYR A O 1
ATOM 1444 N N . PHE A 1 170 ? 15.227 13.364 5.219 1.00 25.48 170 PHE A N 1
ATOM 1445 C CA . PHE A 1 170 ? 14.889 13.074 3.813 1.00 23.88 170 PHE A CA 1
ATOM 1446 C C . PHE A 1 170 ? 14.923 14.343 2.950 1.00 26.18 170 PHE A C 1
ATOM 1447 O O . PHE A 1 170 ? 15.232 14.302 1.730 1.00 25.58 170 PHE A O 1
ATOM 1455 N N . HIS A 1 171 ? 14.507 15.437 3.601 1.00 30.41 171 HIS A N 1
ATOM 1456 C CA . HIS A 1 171 ? 14.277 16.726 3.000 1.00 31.05 171 HIS A CA 1
ATOM 1457 C C . HIS A 1 171 ? 15.601 17.455 2.861 1.00 38.28 171 HIS A C 1
ATOM 1458 O O . HIS A 1 171 ? 15.846 18.139 1.864 1.00 42.74 171 HIS A O 1
#

B-factor: mean 15.75, std 8.52, range [7.43, 92.48]

InterPro domains:
  IPR000889 Glutathione peroxidase [PF00255] (41-148)
  IPR000889 Glutathione peroxidase [PIRSF000303] (26-197)
  IPR000889 Glutathione peroxidase [PS51355] (31-197)
  IPR000889 Glutathione peroxidase [PTHR11592] (33-195)
  IPR000889 Glutathione peroxidase [cd00340] (40-193)
  IPR029759 Glutathione peroxidase active site [PS00460] (61-76)
  IPR029760 Glutathione peroxidase conserved site [PS00763] (98-105)
  IPR036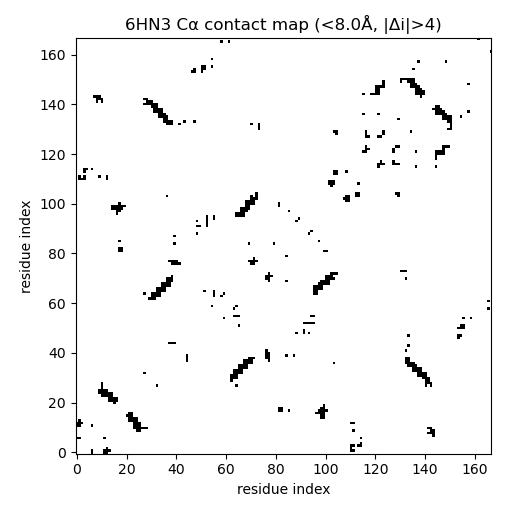249 Thioredoxin-like superfamily [SSF52833] (40-194)

Foldseek 3Di:
DQALVPDDFLQCDWAQFLVGRIGRSVVLQQAKEKEFEAFLQDPCRVLQLLVVQVCCVQQVVVRYAYEYAYECPAVNRHVDASVVVVVSSVVSVDPGTGGGHFHLDDPRGRSSSVNLLPAPQQADPPGRGQDHGTKIFIADSRRHTDHIDHPVRGVVVCVVVPDPVSD

GO terms:
  GO:0004602 glutathione peroxidase activity (F, IDA)
  GO:0005829 cytosol (C, IDA)
  GO:0019369 arachidonate metabolic process (P, IDA)
  GO:0019372 lipoxygenase pathway (P, IDA)
  GO:0110076 negative regulation of ferroptosis (P, IDA)
  GO:0047066 phospholipid-hydroperoxide glutathione peroxidase activity (F, IDA)
  GO:0005737 cytoplasm (C, EXP)
  GO:0005739 mitochondrion (C, HTP)
  GO:0042759 long-chain fatty acid biosynthetic process (P, TAS)
  GO:0005829 cytosol (C, TAS)
  GO:0047066 phospholipid-hydroperoxide glutathione peroxidase activity (F, TAS)
  GO:0004602 glutathione peroxidase activity (F, IMP)
  GO:0042802 identical protein binding (F, IMP)
  GO:0032991 protein-containing complex (C, IMP)
  GO:0051258 protein polymerization (P, IMP)
  GO:0005515 protein binding (F, IPI)
  GO:0006644 phospholipid metabolic process (P, TAS)
  GO:0070062 extracellular exosome (C, HDA)
  GO:0005634 nucleus (C, HDA)

CATH classification: 3.40.30.10

Radius of gyration: 14.41 Å; Cα contacts (8 Å, |Δi|>4): 354; chains: 1; bounding box: 34×32×36 Å

Nearest PDB structures (foldseek):
  6hkq-assembly1_A  TM=9.838E-01  e=1.531E-37  Homo sapiens
  7u4m-assembly1_A  TM=9.813E-01  e=1.749E-37  Homo sapiens
  7l8r-assembly2_B  TM=9.933E-01  e=6.173E-37  Homo sapiens
  6elw-assembly1_A  TM=9.988E-01  e=1.823E-35  Homo sapiens
  5l71-assembly1_A  TM=9.946E-01  e=1.706E-35  Mus musculus

Sequence (167 aa):
RDDWRRCCARRSSMMHEFSSAKDIDGHMMVNLDDKKYRRGFVCIVTNVASQGKKTEVVVNYTTTQLVDLHARYAEECGLRILAFPCNQFGKQEPGSNEEIKKEFAAGYNVKKFDMFSSKICVNGDDAHPLWKWMKIQPKGKGILGNAIKWNFTKFLIDKNGCVVVKRYGPMEEEPLVVIEKKDLPHYFH

Solvent-accessible surface area: 8222 Å² total; per-residue (Å²): 182,62,17,86,173,90,11,202,16,0,18,55,1,34,0,99,27,9,70,44,116,129,20,76,0,48,114,4,151,49,64,21,0,0,0,0,0,0,0,24,113,17,82,95,6,112,65,1,0,60,28,0,26,54,0,24,73,98,13,33,156,51,12,0,64,0,0,0,1,0,0,44,76,11,51,163,35,1,72,17,58,47,117,109,3,83,131,67,2,59,72,57,92,16,144,13,47,18,1,9,67,28,44,0,31,53,135,125,5,28,44,0,0,44,2,0,24,91,33,91,131,0,123,11,168,79,40,62,48,3,93,103,1,0,1,0,0,3,0,40,115,76,0,50,14,61,88,31,2,8,25,168,65,78,0,58,37,0,39,162,51,7,40,138,191,28,121